Protein AF-A0A3G9K0V0-F1 (afdb_monomer_lite)

Sequence (78 aa):
MQPNLTNDLNHILAHTKDLWEELRGQRIFITGGTGFFGCWLLESFIWANDQLDLKASARKSILDGILDIIRDHKPIFF

Radius of gyration: 12.82 Å; chains: 1; bounding box: 23×34×32 Å

Organism: NCBI:txid213615

Structure (mmCIF, N/CA/C/O backbone):
data_AF-A0A3G9K0V0-F1
#
_entry.id   AF-A0A3G9K0V0-F1
#
loop_
_atom_site.group_PDB
_atom_site.id
_atom_site.type_symbol
_atom_site.label_atom_id
_atom_site.label_alt_id
_atom_site.label_comp_id
_atom_site.label_asym_id
_atom_site.label_entity_id
_atom_site.label_seq_id
_atom_site.pdbx_PDB_ins_code
_atom_site.Cartn_x
_atom_site.Cartn_y
_atom_site.Cartn_z
_atom_site.occupancy
_atom_site.B_iso_or_equiv
_atom_site.auth_seq_id
_atom_site.auth_comp_id
_atom_site.auth_asym_id
_atom_site.auth_atom_id
_atom_site.pdbx_PDB_model_num
ATOM 1 N N . MET A 1 1 ? 12.677 -5.607 -22.770 1.00 46.09 1 MET A N 1
ATOM 2 C CA . MET A 1 1 ? 11.306 -5.416 -22.252 1.00 46.09 1 MET A CA 1
ATOM 3 C C . MET A 1 1 ? 11.399 -4.409 -21.125 1.00 46.09 1 MET A C 1
ATOM 5 O O . MET A 1 1 ? 12.158 -4.668 -20.204 1.00 46.09 1 MET A O 1
ATOM 9 N N . GLN A 1 2 ? 10.742 -3.252 -21.222 1.00 52.41 2 GLN A N 1
ATOM 10 C CA . GLN A 1 2 ? 10.642 -2.358 -20.064 1.00 52.41 2 GLN A CA 1
ATOM 11 C C . GLN A 1 2 ? 9.797 -3.055 -18.988 1.00 52.41 2 GLN A C 1
ATOM 13 O O . GLN A 1 2 ? 8.757 -3.620 -19.342 1.00 52.41 2 GLN A O 1
ATOM 18 N N . PRO A 1 3 ? 10.218 -3.054 -17.714 1.00 56.34 3 PRO A N 1
ATOM 19 C CA . PRO A 1 3 ? 9.333 -3.457 -16.635 1.00 56.34 3 PRO A CA 1
ATOM 20 C C . PRO A 1 3 ? 8.170 -2.463 -16.613 1.00 56.34 3 PRO A C 1
ATOM 22 O O . PRO A 1 3 ? 8.355 -1.256 -16.470 1.00 56.34 3 PRO A O 1
ATOM 25 N N . ASN A 1 4 ? 6.972 -2.965 -16.895 1.00 78.44 4 ASN A N 1
ATOM 26 C CA . ASN A 1 4 ? 5.749 -2.191 -16.756 1.00 78.44 4 ASN A CA 1
ATOM 27 C C . ASN A 1 4 ? 5.439 -2.119 -15.256 1.00 78.44 4 ASN A C 1
ATOM 29 O O . ASN A 1 4 ? 5.335 -3.171 -14.630 1.00 78.44 4 ASN A O 1
ATOM 33 N N . LEU A 1 5 ? 5.252 -0.917 -14.703 1.00 79.19 5 LEU A N 1
ATOM 34 C CA . LEU A 1 5 ? 4.861 -0.699 -13.304 1.00 79.19 5 LEU A CA 1
ATOM 35 C C . LEU A 1 5 ? 3.702 -1.616 -12.879 1.00 79.19 5 LEU A C 1
ATOM 37 O O . LEU A 1 5 ? 3.720 -2.188 -11.795 1.00 79.19 5 LEU A O 1
ATOM 41 N N . THR A 1 6 ? 2.719 -1.829 -13.756 1.00 80.81 6 THR A N 1
ATOM 42 C CA . THR A 1 6 ? 1.598 -2.741 -13.492 1.00 80.81 6 THR A CA 1
ATOM 43 C C . THR A 1 6 ? 2.049 -4.185 -13.263 1.00 80.81 6 THR A C 1
ATOM 45 O O . THR A 1 6 ? 1.489 -4.874 -12.416 1.00 80.81 6 THR A O 1
ATOM 48 N N . ASN A 1 7 ? 3.061 -4.663 -13.991 1.00 85.19 7 ASN A N 1
ATOM 49 C CA . ASN A 1 7 ? 3.586 -6.015 -13.801 1.00 85.19 7 ASN A CA 1
ATOM 50 C C . ASN A 1 7 ? 4.309 -6.142 -12.460 1.00 85.19 7 ASN A C 1
ATOM 52 O O . ASN A 1 7 ? 4.129 -7.152 -11.784 1.00 85.19 7 ASN A O 1
ATOM 56 N N . ASP A 1 8 ? 5.063 -5.119 -12.059 1.00 84.56 8 ASP A N 1
ATOM 57 C CA . ASP A 1 8 ? 5.750 -5.108 -10.766 1.00 84.56 8 ASP A CA 1
ATOM 58 C C . ASP A 1 8 ? 4.742 -5.059 -9.607 1.00 84.56 8 ASP A C 1
ATOM 60 O O . ASP A 1 8 ? 4.846 -5.840 -8.661 1.00 84.56 8 ASP A O 1
ATOM 64 N N . LEU A 1 9 ? 3.699 -4.229 -9.714 1.00 86.19 9 LEU A N 1
ATOM 65 C CA . LEU A 1 9 ? 2.608 -4.169 -8.735 1.00 86.19 9 LEU A CA 1
ATOM 66 C C . LEU A 1 9 ? 1.837 -5.492 -8.647 1.00 86.19 9 LEU A C 1
ATOM 68 O O . LEU A 1 9 ? 1.548 -5.968 -7.549 1.00 86.19 9 LEU A O 1
ATOM 72 N N . ASN A 1 10 ? 1.548 -6.127 -9.785 1.00 87.56 10 ASN A N 1
ATOM 73 C CA . ASN A 1 10 ? 0.924 -7.450 -9.818 1.00 87.56 10 ASN A CA 1
ATOM 74 C C . ASN A 1 10 ? 1.812 -8.521 -9.186 1.00 87.56 10 ASN A C 1
ATOM 76 O O . ASN A 1 10 ? 1.309 -9.382 -8.466 1.00 87.56 10 ASN A O 1
ATOM 80 N N . HIS A 1 11 ? 3.122 -8.467 -9.432 1.00 88.75 11 HIS A N 1
ATOM 81 C CA . HIS A 1 11 ? 4.079 -9.380 -8.823 1.00 88.75 11 HIS A CA 1
ATOM 82 C C . HIS A 1 11 ? 4.083 -9.225 -7.297 1.00 88.75 11 HIS A C 1
ATOM 84 O O . HIS A 1 11 ? 3.886 -10.205 -6.580 1.00 88.75 11 HIS A O 1
ATOM 90 N N . ILE A 1 12 ? 4.204 -7.994 -6.792 1.00 88.56 12 ILE A N 1
ATOM 91 C CA . ILE A 1 12 ? 4.145 -7.706 -5.353 1.00 88.56 12 ILE A CA 1
ATOM 92 C C . ILE A 1 12 ? 2.823 -8.204 -4.767 1.00 88.56 12 ILE A C 1
ATOM 94 O O . ILE A 1 12 ? 2.838 -8.941 -3.781 1.00 88.56 12 ILE A O 1
ATOM 98 N N . LEU A 1 13 ? 1.688 -7.872 -5.389 1.00 89.75 13 LEU A N 1
ATOM 99 C CA . LEU A 1 13 ? 0.362 -8.280 -4.924 1.00 89.75 13 LEU A CA 1
ATOM 100 C C . LEU A 1 13 ? 0.225 -9.805 -4.844 1.00 89.75 13 LEU A C 1
ATOM 102 O O . LEU A 1 13 ? -0.268 -10.322 -3.844 1.00 89.75 13 LEU A O 1
ATOM 106 N N . ALA A 1 14 ? 0.696 -10.531 -5.860 1.00 90.50 14 ALA A N 1
ATOM 107 C CA . ALA A 1 14 ? 0.637 -11.990 -5.891 1.00 90.50 14 ALA A CA 1
ATOM 108 C C . ALA A 1 14 ? 1.441 -12.638 -4.751 1.00 90.50 14 ALA A C 1
ATOM 110 O O . ALA A 1 14 ? 1.029 -13.669 -4.224 1.00 90.50 14 ALA A O 1
ATOM 111 N N . HIS A 1 15 ? 2.556 -12.026 -4.347 1.00 92.25 15 HIS A N 1
ATOM 112 C CA . HIS A 1 15 ? 3.434 -12.549 -3.298 1.00 92.25 15 HIS A CA 1
ATOM 113 C C . HIS A 1 15 ? 3.122 -12.030 -1.888 1.00 92.25 15 HIS A C 1
ATOM 115 O O . HIS A 1 15 ? 3.645 -12.571 -0.918 1.00 92.25 15 HIS A O 1
ATOM 121 N N . THR A 1 16 ? 2.282 -11.000 -1.755 1.00 91.56 16 THR A N 1
ATOM 122 C CA . THR A 1 16 ? 1.987 -10.347 -0.464 1.00 91.56 16 THR A CA 1
ATOM 123 C C . THR A 1 16 ? 0.492 -10.236 -0.168 1.00 91.56 16 THR A C 1
ATOM 125 O O . THR A 1 16 ? 0.101 -9.528 0.753 1.00 91.56 16 THR A O 1
ATOM 128 N N . LYS A 1 17 ? -0.361 -10.946 -0.919 1.00 90.44 17 LYS A N 1
ATOM 129 C CA . LYS A 1 17 ? -1.827 -10.872 -0.811 1.00 90.44 17 LYS A CA 1
ATOM 130 C C . LYS A 1 17 ? -2.339 -10.987 0.628 1.00 90.44 17 LYS A C 1
ATOM 132 O O . LYS A 1 17 ? -3.128 -10.147 1.048 1.00 90.44 17 LYS A O 1
ATOM 137 N N . ASP A 1 18 ? -1.860 -11.981 1.373 1.00 90.81 18 ASP A N 1
ATOM 138 C CA . ASP A 1 18 ? -2.322 -12.246 2.741 1.00 90.81 18 ASP A CA 1
ATOM 139 C C . ASP A 1 18 ? -2.028 -11.071 3.689 1.00 90.81 18 ASP A C 1
ATOM 141 O O . ASP A 1 18 ? -2.853 -10.741 4.534 1.00 90.81 18 ASP A O 1
ATOM 145 N N . LEU A 1 19 ? -0.909 -10.363 3.486 1.00 91.06 19 LEU A N 1
ATOM 146 C CA . LEU A 1 19 ? -0.564 -9.166 4.260 1.00 91.06 19 LEU A CA 1
ATOM 147 C C . LEU A 1 19 ? -1.553 -8.019 4.005 1.00 91.06 19 LEU A C 1
ATOM 149 O O . LEU A 1 19 ? -1.925 -7.291 4.922 1.00 91.06 19 LEU A O 1
ATOM 153 N N . TRP A 1 20 ? -1.983 -7.841 2.755 1.00 92.06 20 TRP A N 1
ATOM 154 C CA . TRP A 1 20 ? -2.946 -6.797 2.407 1.00 92.06 20 TRP A CA 1
ATOM 155 C C . TRP A 1 20 ? -4.340 -7.094 2.961 1.00 92.06 20 TRP A C 1
ATOM 157 O O . TRP A 1 20 ? -5.039 -6.172 3.379 1.00 92.06 20 TRP A O 1
ATOM 167 N N . GLU A 1 21 ? -4.734 -8.366 3.016 1.00 91.44 21 GLU A N 1
ATOM 168 C CA . GLU A 1 21 ? -6.006 -8.786 3.614 1.00 91.44 21 GLU A CA 1
ATOM 169 C C . GLU A 1 21 ? -6.116 -8.401 5.097 1.00 91.44 21 GLU A C 1
ATOM 171 O O . GLU A 1 21 ? -7.189 -7.996 5.545 1.00 91.4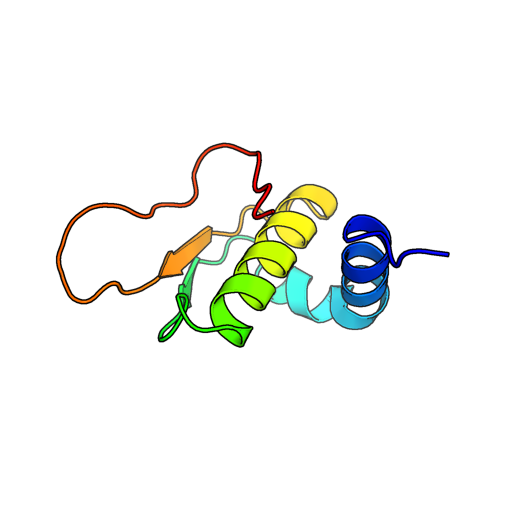4 21 GLU A O 1
ATOM 176 N N . GLU A 1 22 ? -5.014 -8.416 5.852 1.00 92.12 22 GLU A N 1
ATOM 177 C CA . GLU A 1 22 ? -5.002 -7.962 7.253 1.00 92.12 22 GLU A CA 1
ATOM 178 C C . GLU A 1 22 ? -5.352 -6.471 7.406 1.00 92.12 22 GLU A C 1
ATOM 180 O O . GLU A 1 22 ? -5.856 -6.039 8.448 1.00 92.12 22 GLU A O 1
ATOM 185 N N . LEU A 1 23 ? -5.135 -5.673 6.357 1.00 90.12 23 LEU A N 1
ATOM 186 C CA . LEU A 1 23 ? -5.451 -4.246 6.334 1.00 90.12 23 LEU A CA 1
ATOM 187 C C . LEU A 1 23 ? -6.907 -3.954 5.956 1.00 90.12 23 LEU A C 1
ATOM 189 O O . LEU A 1 23 ? -7.305 -2.786 5.942 1.00 90.12 23 LEU A O 1
ATOM 193 N N . ARG A 1 24 ? -7.724 -4.973 5.669 1.00 92.50 24 ARG A N 1
ATOM 194 C CA . ARG A 1 24 ? -9.123 -4.804 5.263 1.00 92.50 24 ARG A CA 1
ATOM 195 C C . ARG A 1 24 ? -9.915 -3.984 6.285 1.00 92.50 24 ARG A C 1
ATOM 197 O O . ARG A 1 24 ? -9.988 -4.312 7.467 1.00 92.50 24 ARG A O 1
ATOM 204 N N . GLY A 1 25 ? -10.514 -2.889 5.820 1.00 91.62 25 GLY A N 1
ATOM 205 C CA . GLY A 1 25 ? -11.265 -1.934 6.640 1.00 91.62 25 GLY A CA 1
ATOM 206 C C . GLY A 1 25 ? -10.419 -1.110 7.621 1.00 91.62 25 GLY A C 1
ATOM 207 O O . GLY A 1 25 ? -10.978 -0.300 8.366 1.00 91.62 25 GLY A O 1
ATOM 208 N N . GLN A 1 26 ? -9.095 -1.287 7.639 1.00 91.25 26 GLN A N 1
ATOM 209 C CA . GLN A 1 26 ? -8.212 -0.627 8.593 1.00 91.25 26 GLN A CA 1
ATOM 210 C C . GLN A 1 26 ? -7.821 0.785 8.153 1.00 91.25 26 GLN A C 1
ATOM 212 O O . GLN A 1 26 ? -7.951 1.190 6.992 1.00 91.25 26 GLN A O 1
ATOM 217 N N . ARG A 1 27 ? -7.319 1.558 9.120 1.00 89.81 27 ARG A N 1
ATOM 218 C CA . ARG A 1 27 ? -6.741 2.884 8.884 1.00 89.81 27 ARG A CA 1
ATOM 219 C C . ARG A 1 27 ? -5.291 2.890 9.332 1.00 89.81 27 ARG A C 1
ATOM 221 O O . ARG A 1 27 ? -5.025 2.776 10.525 1.00 89.81 27 ARG A O 1
ATOM 228 N N . ILE A 1 28 ? -4.372 3.046 8.387 1.00 86.12 28 ILE A N 1
ATOM 229 C CA . ILE A 1 28 ? -2.933 3.052 8.655 1.00 86.12 28 ILE A CA 1
ATOM 230 C C . ILE A 1 28 ? -2.367 4.471 8.595 1.00 86.12 28 ILE A C 1
ATOM 232 O O . ILE A 1 28 ? -2.776 5.296 7.775 1.00 86.12 28 ILE A O 1
ATOM 236 N N . PHE A 1 29 ? -1.419 4.759 9.483 1.00 85.81 29 PHE A N 1
ATOM 237 C CA . PHE A 1 29 ? -0.663 6.006 9.488 1.00 85.81 29 PHE A CA 1
ATOM 238 C C . PHE A 1 29 ? 0.781 5.719 9.089 1.00 85.81 29 PHE A C 1
ATOM 240 O O . PHE A 1 29 ? 1.456 4.923 9.737 1.00 85.81 29 PHE A O 1
ATOM 247 N N . ILE A 1 30 ? 1.240 6.358 8.016 1.00 83.75 30 ILE A N 1
ATOM 248 C CA . ILE A 1 30 ? 2.558 6.137 7.424 1.00 83.75 30 ILE A CA 1
ATOM 249 C C . ILE A 1 30 ? 3.430 7.364 7.695 1.00 83.75 30 ILE A C 1
ATOM 251 O O . ILE A 1 30 ? 3.145 8.477 7.242 1.00 83.75 30 ILE A O 1
ATOM 255 N N . THR A 1 31 ? 4.518 7.160 8.431 1.00 84.56 31 THR A N 1
ATOM 256 C CA . THR A 1 31 ? 5.575 8.160 8.611 1.00 84.56 31 THR A CA 1
ATOM 257 C C . THR A 1 31 ? 6.607 8.024 7.493 1.00 84.56 31 THR A C 1
ATOM 259 O O . THR A 1 31 ? 6.817 6.939 6.957 1.00 84.56 31 THR A O 1
ATOM 262 N N . GLY A 1 32 ? 7.215 9.138 7.072 1.00 80.88 32 GLY A N 1
ATOM 263 C CA . GLY A 1 32 ? 8.177 9.116 5.962 1.00 80.88 32 GLY A CA 1
ATOM 264 C C . GLY A 1 32 ? 7.570 8.720 4.608 1.00 80.88 32 GLY A C 1
ATOM 265 O O . GLY A 1 32 ? 8.303 8.330 3.703 1.00 80.88 32 GLY A O 1
ATOM 266 N N . GLY A 1 33 ? 6.244 8.840 4.447 1.00 80.31 33 GLY A N 1
ATOM 267 C CA . GLY A 1 33 ? 5.513 8.474 3.225 1.00 80.31 33 GLY A CA 1
ATOM 268 C C . GLY A 1 33 ? 5.920 9.246 1.961 1.00 80.31 33 GLY A C 1
ATOM 269 O O . GLY A 1 33 ? 5.465 8.902 0.881 1.00 80.31 33 GLY A O 1
ATOM 270 N N . THR A 1 34 ? 6.754 10.282 2.089 1.00 83.44 34 THR A N 1
ATOM 271 C CA . THR A 1 34 ? 7.322 11.075 0.984 1.00 83.44 34 THR A CA 1
ATOM 272 C C . THR A 1 34 ? 8.702 10.593 0.530 1.00 83.44 34 THR A C 1
ATOM 274 O O . THR A 1 34 ? 9.215 11.067 -0.480 1.00 83.44 34 THR A O 1
ATOM 277 N N . GLY A 1 35 ? 9.335 9.687 1.280 1.00 81.56 35 GLY A N 1
ATOM 278 C CA . GLY A 1 35 ? 10.583 9.056 0.861 1.00 81.56 35 GLY A CA 1
ATOM 279 C C . GLY A 1 35 ? 10.345 8.018 -0.235 1.00 81.56 35 GLY A C 1
ATO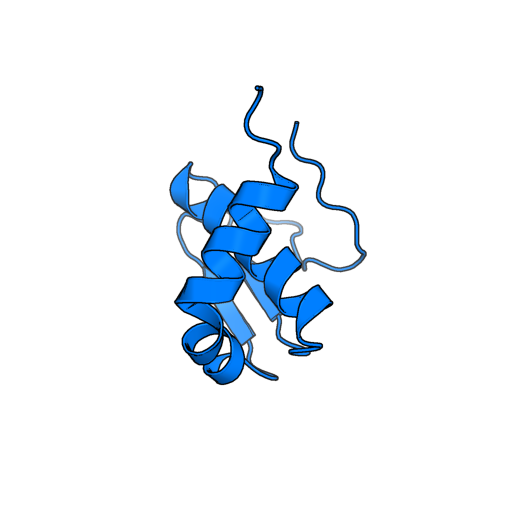M 280 O O . GLY A 1 35 ? 9.220 7.568 -0.436 1.00 81.56 35 GLY A O 1
ATOM 281 N N . PHE A 1 36 ? 11.420 7.576 -0.892 1.00 84.12 36 PHE A N 1
ATOM 282 C CA . PHE A 1 36 ? 11.380 6.559 -1.953 1.00 84.12 36 PHE A CA 1
ATOM 283 C C . PHE A 1 36 ? 10.528 5.329 -1.584 1.00 84.12 36 PHE A C 1
ATOM 285 O O . PHE A 1 36 ? 9.593 4.977 -2.298 1.00 84.12 36 PHE A O 1
ATOM 292 N N . PHE A 1 37 ? 10.800 4.724 -0.423 1.00 85.12 37 PHE A N 1
ATOM 293 C CA . PHE A 1 37 ? 10.038 3.568 0.055 1.00 85.12 37 PHE A CA 1
ATOM 294 C C . PHE A 1 37 ? 8.584 3.919 0.403 1.00 85.12 37 PHE A C 1
ATOM 296 O O . PHE A 1 37 ? 7.685 3.114 0.188 1.00 85.12 37 PHE A O 1
ATOM 303 N N . GLY A 1 38 ? 8.344 5.128 0.915 1.00 86.44 38 GLY A N 1
ATOM 304 C CA . GLY A 1 38 ? 7.012 5.606 1.274 1.00 86.44 38 GLY A CA 1
ATOM 305 C C . GLY A 1 38 ? 6.096 5.759 0.062 1.00 86.44 38 GLY A C 1
ATOM 306 O O . GLY A 1 38 ? 4.971 5.266 0.091 1.00 86.44 38 GLY A O 1
ATOM 307 N N . CYS A 1 39 ? 6.595 6.369 -1.015 1.00 86.94 39 CYS A N 1
ATOM 308 C CA . CYS A 1 39 ? 5.856 6.500 -2.270 1.00 86.94 39 CYS A CA 1
ATOM 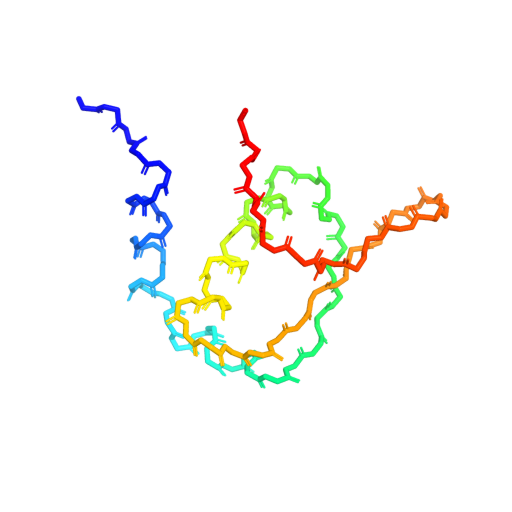309 C C . CYS A 1 39 ? 5.554 5.126 -2.881 1.00 86.94 39 CYS A C 1
ATOM 311 O O . CYS A 1 39 ? 4.397 4.833 -3.171 1.00 86.94 39 CYS A O 1
ATOM 313 N N . TRP A 1 40 ? 6.561 4.250 -2.973 1.00 87.88 40 TRP A N 1
ATOM 314 C CA . TRP A 1 40 ? 6.384 2.880 -3.470 1.00 87.88 40 TRP A CA 1
ATOM 315 C C . TRP A 1 40 ? 5.350 2.082 -2.657 1.00 87.88 40 TRP A C 1
ATOM 317 O O . TRP A 1 40 ? 4.498 1.391 -3.223 1.00 87.88 40 TRP A O 1
ATOM 327 N N . LEU A 1 41 ? 5.388 2.195 -1.324 1.00 88.94 41 LEU A N 1
ATOM 328 C CA . LEU A 1 41 ? 4.439 1.519 -0.440 1.00 88.94 41 LEU A CA 1
ATOM 329 C C . LEU A 1 41 ? 3.017 2.056 -0.632 1.00 88.94 41 LEU A C 1
ATOM 331 O O . LEU A 1 41 ? 2.069 1.276 -0.633 1.00 88.94 41 LEU A O 1
ATOM 335 N N . LEU A 1 42 ? 2.859 3.370 -0.804 1.00 88.94 42 LEU A N 1
ATOM 336 C CA . LEU A 1 42 ? 1.562 3.992 -1.063 1.00 88.94 42 LEU A CA 1
ATOM 337 C C . LEU A 1 42 ? 0.986 3.572 -2.419 1.00 88.94 42 LEU A C 1
ATOM 339 O O . LEU A 1 42 ? -0.198 3.255 -2.490 1.00 88.94 42 LEU A O 1
ATOM 343 N N . GLU A 1 43 ? 1.802 3.512 -3.471 1.00 88.44 43 GLU A N 1
ATOM 344 C CA . GLU A 1 43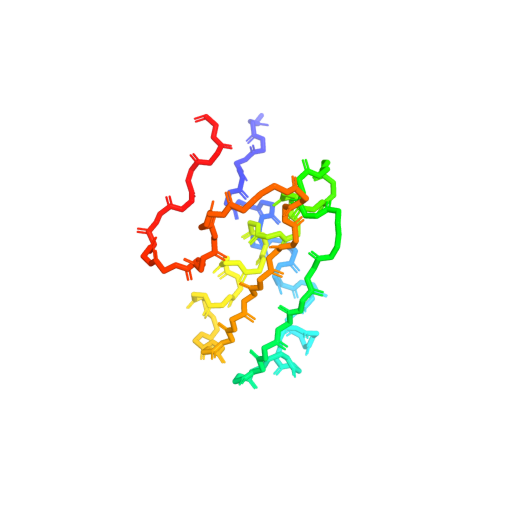 ? 1.380 3.011 -4.786 1.00 88.44 43 GLU A CA 1
ATOM 345 C C . GLU A 1 43 ? 0.948 1.543 -4.718 1.00 88.44 43 GLU A C 1
ATOM 347 O O . GLU A 1 43 ? -0.133 1.189 -5.193 1.00 88.44 43 GLU A O 1
ATOM 352 N N . SER A 1 44 ? 1.742 0.710 -4.040 1.00 89.94 44 SER A N 1
ATOM 353 C CA . SER A 1 44 ? 1.419 -0.699 -3.793 1.00 89.94 44 SER A CA 1
ATOM 354 C C . SER A 1 44 ? 0.126 -0.856 -2.988 1.00 89.94 44 SER A C 1
ATOM 356 O O . SER A 1 44 ? -0.723 -1.674 -3.336 1.00 89.94 44 SER A O 1
ATOM 358 N N . PHE A 1 45 ? -0.062 -0.035 -1.951 1.00 90.69 45 PHE A N 1
ATOM 359 C CA . PHE A 1 45 ? -1.268 -0.027 -1.125 1.00 90.69 45 PHE A CA 1
ATOM 360 C C . PHE A 1 45 ? -2.508 0.375 -1.924 1.00 90.69 45 PHE A C 1
ATOM 362 O O . PHE A 1 45 ? -3.532 -0.293 -1.815 1.00 90.69 45 PHE A O 1
ATOM 369 N N . ILE A 1 46 ? -2.440 1.434 -2.740 1.00 90.12 46 ILE A N 1
ATOM 370 C CA . ILE A 1 46 ? -3.577 1.862 -3.570 1.00 90.12 46 ILE A CA 1
ATOM 371 C C . ILE A 1 46 ? -3.944 0.760 -4.566 1.00 90.12 46 ILE A C 1
ATOM 373 O O . ILE A 1 46 ? -5.125 0.446 -4.710 1.00 90.12 46 ILE A O 1
ATOM 377 N N . TRP A 1 47 ? -2.943 0.147 -5.204 1.00 90.62 47 TRP A N 1
ATOM 378 C CA . TRP A 1 47 ? -3.152 -0.966 -6.127 1.00 90.62 47 TRP A CA 1
ATOM 379 C C . TRP A 1 47 ? -3.817 -2.161 -5.436 1.00 90.62 47 TRP A C 1
ATOM 381 O O . TRP A 1 47 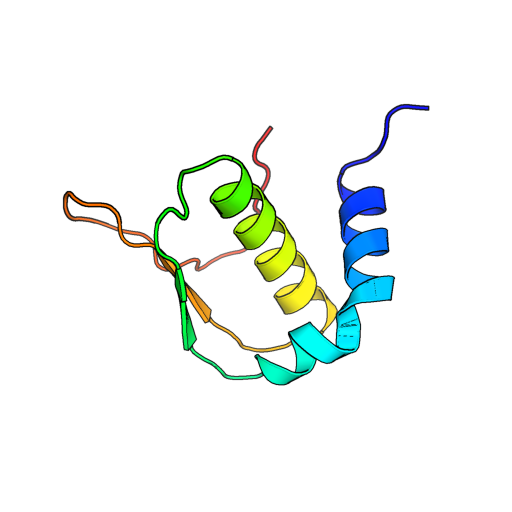? -4.855 -2.636 -5.887 1.00 90.62 47 TRP A O 1
ATOM 391 N N . ALA A 1 48 ? -3.285 -2.617 -4.302 1.00 90.50 48 ALA A N 1
ATOM 392 C CA . ALA A 1 48 ? -3.859 -3.734 -3.553 1.00 90.50 48 ALA A CA 1
ATOM 393 C C . ALA A 1 48 ? -5.273 -3.427 -3.030 1.00 90.50 48 ALA A C 1
ATOM 395 O O . ALA A 1 48 ? -6.154 -4.283 -3.087 1.00 90.50 48 ALA A O 1
ATOM 396 N N . ASN A 1 49 ? -5.508 -2.201 -2.554 1.00 90.31 49 ASN A N 1
ATOM 397 C CA . ASN A 1 49 ? -6.804 -1.763 -2.041 1.00 90.31 49 ASN A CA 1
ATOM 398 C C . ASN A 1 49 ? -7.890 -1.765 -3.124 1.00 90.31 49 ASN A C 1
ATOM 400 O O . ASN A 1 49 ? -9.018 -2.152 -2.825 1.00 90.31 49 ASN A O 1
ATOM 404 N N . ASP A 1 50 ? -7.538 -1.384 -4.356 1.00 90.75 50 ASP A N 1
ATOM 405 C CA . ASP A 1 50 ? -8.407 -1.471 -5.534 1.00 90.75 50 ASP A CA 1
ATOM 406 C C . ASP A 1 50 ? -8.684 -2.928 -5.932 1.00 90.75 50 ASP A C 1
ATOM 408 O O . ASP A 1 50 ? -9.831 -3.361 -6.003 1.00 90.75 50 ASP A O 1
ATOM 412 N N . GLN A 1 51 ? -7.622 -3.714 -6.131 1.00 92.00 51 GLN A N 1
ATOM 413 C CA . GLN A 1 51 ? -7.722 -5.072 -6.671 1.00 92.00 51 GLN A CA 1
ATOM 414 C C . GLN A 1 51 ? -8.391 -6.068 -5.710 1.00 92.00 51 GLN A C 1
ATOM 416 O O . GLN A 1 51 ? -8.971 -7.058 -6.156 1.00 92.00 51 GLN A O 1
ATOM 421 N N . LEU A 1 52 ? -8.312 -5.831 -4.396 1.00 90.56 52 LEU A N 1
ATOM 422 C CA . LEU A 1 52 ? -8.864 -6.716 -3.361 1.00 90.56 52 LEU A CA 1
ATOM 423 C C . LEU A 1 52 ? -10.098 -6.133 -2.641 1.00 90.56 52 LEU A C 1
ATOM 425 O O . LEU A 1 52 ? -10.579 -6.741 -1.677 1.00 90.56 52 LEU A O 1
ATOM 429 N N . ASP A 1 53 ? -10.595 -4.965 -3.071 1.00 93.00 53 ASP A N 1
ATOM 430 C CA . ASP A 1 53 ? -11.674 -4.203 -2.413 1.00 93.00 53 ASP A CA 1
ATOM 431 C C . ASP A 1 53 ? -11.473 -4.129 -0.886 1.00 93.00 53 ASP A C 1
ATOM 433 O O . ASP A 1 53 ? -12.354 -4.474 -0.093 1.00 93.00 53 ASP A O 1
ATOM 437 N N . LEU A 1 54 ? -10.263 -3.767 -0.439 1.00 90.12 54 LEU A N 1
ATOM 438 C CA . LEU A 1 54 ? -9.908 -3.848 0.989 1.00 90.12 54 LEU A CA 1
ATOM 439 C C . LEU A 1 54 ? -10.687 -2.835 1.829 1.00 90.12 54 LEU A C 1
ATOM 441 O O . LEU A 1 54 ? -10.841 -3.034 3.034 1.00 90.12 54 LEU A O 1
ATOM 445 N N . LYS A 1 55 ? -11.174 -1.743 1.226 1.00 91.75 55 LYS A N 1
ATOM 446 C CA . LYS A 1 55 ? -11.818 -0.617 1.934 1.00 91.75 55 LYS A CA 1
ATOM 447 C C . LYS A 1 55 ? -10.931 -0.056 3.054 1.00 91.75 55 LYS A C 1
ATOM 449 O O . LYS A 1 55 ? -11.427 0.461 4.055 1.00 91.75 55 LYS A O 1
ATOM 454 N N . ALA A 1 56 ? -9.619 -0.186 2.888 1.00 89.44 56 ALA A N 1
ATOM 455 C CA . ALA A 1 56 ? -8.611 0.334 3.787 1.00 89.44 56 ALA A CA 1
ATOM 456 C C . ALA A 1 56 ? -8.330 1.808 3.460 1.00 89.44 56 ALA A C 1
ATOM 458 O O . ALA A 1 56 ? -8.609 2.294 2.362 1.00 89.44 56 ALA A O 1
ATOM 459 N N . SER A 1 57 ? -7.755 2.545 4.410 1.00 89.62 57 SER A N 1
ATOM 460 C CA . SER A 1 57 ? -7.310 3.925 4.177 1.00 89.62 57 SER A CA 1
ATOM 461 C C . SER A 1 57 ? -5.939 4.183 4.787 1.00 89.62 57 SER A C 1
ATOM 463 O O . SER A 1 57 ? -5.629 3.683 5.866 1.00 89.62 57 SER A O 1
ATOM 465 N N . ALA A 1 58 ? -5.130 4.995 4.111 1.00 85.94 58 ALA A N 1
ATOM 466 C CA . ALA A 1 58 ? -3.815 5.407 4.581 1.00 85.94 58 ALA A CA 1
ATOM 467 C C . ALA A 1 58 ? -3.751 6.930 4.743 1.00 85.94 58 ALA A C 1
ATOM 469 O O . ALA A 1 58 ? -4.314 7.677 3.939 1.00 85.94 58 ALA A O 1
ATOM 470 N N . ARG A 1 59 ? -3.051 7.399 5.780 1.00 83.06 59 ARG A N 1
ATOM 471 C CA . ARG A 1 59 ? -2.669 8.808 5.943 1.00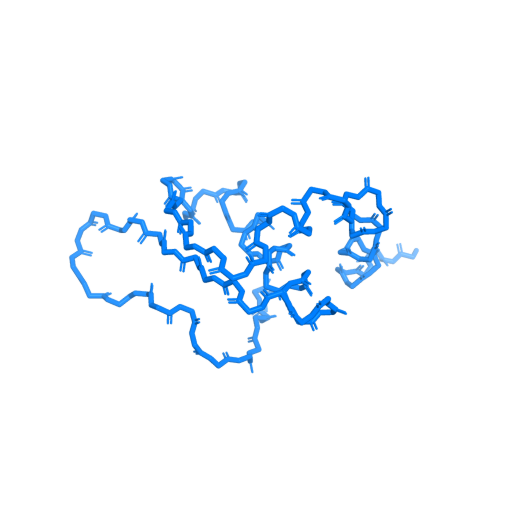 83.06 59 ARG A CA 1
ATOM 472 C C . ARG A 1 59 ? -1.166 8.938 6.102 1.00 83.06 59 ARG A C 1
ATOM 474 O O . ARG A 1 59 ? -0.578 8.213 6.899 1.00 83.06 59 ARG A O 1
ATOM 481 N N . LYS A 1 60 ? -0.566 9.901 5.401 1.00 76.00 60 LYS A N 1
ATOM 482 C CA . LYS A 1 60 ? 0.836 10.278 5.601 1.00 76.00 60 LYS A CA 1
ATOM 483 C C . LYS A 1 60 ? 0.953 11.550 6.431 1.00 76.00 60 LYS A C 1
ATOM 485 O O . LYS A 1 60 ? 0.143 12.463 6.288 1.00 76.00 60 LYS A O 1
ATOM 490 N N . SER A 1 61 ? 1.969 11.612 7.288 1.00 65.50 61 SER A N 1
ATOM 491 C CA . SER A 1 61 ? 2.347 12.856 7.962 1.00 65.50 61 SER A CA 1
ATOM 492 C C . SER A 1 61 ? 3.207 13.694 7.025 1.00 65.50 61 SER A C 1
ATOM 494 O O . SER A 1 61 ? 4.324 13.289 6.708 1.00 65.50 61 SER A O 1
ATOM 496 N N . ILE A 1 62 ? 2.719 14.859 6.614 1.00 64.56 62 ILE A N 1
ATOM 497 C CA . ILE A 1 62 ? 3.576 15.942 6.127 1.00 64.56 62 ILE A CA 1
ATOM 498 C C . ILE A 1 62 ? 3.747 16.867 7.331 1.00 64.56 62 ILE A C 1
ATOM 500 O O . ILE A 1 62 ? 2.754 17.303 7.915 1.00 64.56 62 ILE A O 1
ATOM 504 N N . LEU A 1 63 ? 4.982 17.074 7.789 1.00 51.88 63 LEU A N 1
ATOM 505 C CA . LEU A 1 63 ? 5.252 18.224 8.647 1.00 51.88 63 LEU A CA 1
ATOM 506 C C . LEU A 1 63 ? 5.041 19.443 7.747 1.00 51.88 63 LEU A C 1
ATOM 508 O O . LEU A 1 63 ? 5.708 19.541 6.724 1.00 51.88 63 LEU A O 1
ATOM 512 N N . ASP A 1 64 ? 4.068 20.264 8.128 1.00 48.69 64 ASP A N 1
ATOM 513 C CA . ASP A 1 64 ? 3.448 21.388 7.415 1.00 48.69 64 ASP A CA 1
ATOM 514 C C . ASP A 1 64 ? 2.074 21.036 6.831 1.00 48.69 64 ASP A C 1
ATOM 516 O O . ASP A 1 64 ? 1.894 20.132 6.018 1.00 48.69 64 ASP A O 1
ATOM 520 N N . GLY A 1 65 ? 1.066 21.714 7.384 1.00 49.81 65 GLY A N 1
ATOM 521 C CA . GLY A 1 65 ? -0.338 21.374 7.233 1.00 49.81 65 GLY A CA 1
ATOM 522 C C . GLY A 1 65 ? -0.852 21.453 5.800 1.00 49.81 65 GLY A C 1
ATOM 523 O O . GLY A 1 65 ? -0.356 22.217 4.982 1.00 49.81 65 GLY A O 1
ATOM 524 N N . ILE A 1 66 ? -1.968 20.743 5.608 1.00 46.47 66 ILE A N 1
ATOM 525 C CA . ILE A 1 66 ? -2.883 20.751 4.458 1.00 46.47 66 ILE A CA 1
ATOM 526 C C . ILE A 1 66 ? -2.666 19.578 3.484 1.00 46.47 66 ILE A C 1
ATOM 528 O O . ILE A 1 66 ? -1.753 19.554 2.674 1.00 46.47 66 ILE A O 1
ATOM 532 N N . LEU A 1 67 ? -3.648 18.666 3.580 1.00 49.06 67 LEU A N 1
ATOM 533 C CA . LEU A 1 67 ? -4.109 17.643 2.634 1.00 49.06 67 LEU A CA 1
ATOM 534 C C . LEU A 1 67 ? -3.156 16.479 2.332 1.00 49.06 67 LEU A C 1
ATOM 536 O O . LEU A 1 67 ? -2.166 16.635 1.644 1.00 49.06 67 LEU A O 1
ATOM 540 N N . ASP A 1 68 ? -3.542 15.287 2.804 1.00 53.62 68 ASP A N 1
ATOM 541 C CA . ASP A 1 68 ? -3.607 14.082 1.965 1.00 53.62 68 ASP A CA 1
ATOM 542 C C . ASP A 1 68 ? -4.485 13.022 2.648 1.00 53.62 68 ASP A C 1
ATOM 544 O O . ASP A 1 68 ? -4.068 12.238 3.504 1.00 53.62 68 ASP A O 1
ATOM 548 N N . ILE A 1 69 ? -5.764 13.044 2.278 1.00 52.31 69 ILE A N 1
ATOM 549 C CA . ILE A 1 69 ? -6.657 11.892 2.373 1.00 52.31 69 ILE A CA 1
ATOM 550 C C . ILE A 1 69 ? -6.666 11.350 0.955 1.00 52.31 69 ILE A C 1
ATOM 552 O O . ILE A 1 69 ? -7.203 12.016 0.076 1.00 52.31 69 ILE A O 1
ATOM 556 N N . ILE A 1 70 ? -6.047 10.192 0.729 1.00 55.50 70 ILE A N 1
ATOM 557 C CA . ILE A 1 70 ? -6.057 9.548 -0.586 1.00 55.50 70 ILE A CA 1
ATOM 558 C C . ILE A 1 70 ? -7.510 9.161 -0.878 1.00 55.50 70 ILE A C 1
ATOM 560 O O . ILE A 1 70 ? -8.022 8.155 -0.388 1.00 55.50 70 ILE A O 1
ATOM 564 N N . ARG A 1 71 ? -8.200 10.047 -1.594 1.00 48.16 71 ARG A N 1
ATOM 565 C CA . ARG A 1 71 ? -9.540 9.879 -2.136 1.00 48.16 71 ARG A CA 1
ATOM 566 C C . ARG A 1 71 ? -9.453 10.244 -3.615 1.00 48.16 71 ARG A C 1
ATOM 568 O O . ARG A 1 71 ? -8.879 11.271 -3.958 1.00 48.16 71 ARG A O 1
ATOM 575 N N . ASP A 1 72 ? -10.058 9.374 -4.410 1.00 49.25 72 ASP A N 1
ATOM 576 C CA . ASP A 1 72 ? -10.152 9.330 -5.869 1.00 49.25 72 ASP A CA 1
ATOM 577 C C . ASP A 1 72 ? -8.941 8.781 -6.633 1.00 49.25 72 ASP A C 1
ATOM 579 O O . ASP A 1 72 ? -7.855 9.347 -6.721 1.00 49.25 72 ASP A O 1
ATOM 583 N N . HIS A 1 73 ? -9.192 7.610 -7.216 1.00 57.62 73 HIS A N 1
ATOM 584 C CA . HIS A 1 73 ? -8.325 6.876 -8.116 1.00 57.62 73 HIS A CA 1
ATOM 585 C C . HIS A 1 73 ? -7.896 7.726 -9.318 1.00 57.62 73 HIS A C 1
ATOM 587 O O . HIS A 1 73 ? -8.687 8.011 -10.215 1.00 57.62 73 HIS A O 1
ATOM 593 N N . LYS A 1 74 ? -6.600 8.029 -9.375 1.00 44.78 74 LYS A N 1
ATOM 594 C CA . LYS A 1 74 ? -5.652 7.505 -10.376 1.00 44.78 74 LYS A CA 1
ATOM 595 C C . LYS A 1 74 ? -4.243 7.921 -9.936 1.00 44.78 74 LYS A C 1
ATOM 597 O O . LYS A 1 74 ? -3.829 9.035 -10.253 1.00 44.78 74 LYS A O 1
ATOM 602 N N . PRO A 1 75 ? -3.488 7.082 -9.204 1.00 48.09 75 PRO A N 1
ATOM 603 C CA . PRO A 1 75 ? -2.078 7.364 -9.016 1.00 48.09 75 PRO A CA 1
ATOM 604 C C . PRO A 1 75 ? -1.356 7.003 -10.319 1.00 48.09 75 PRO A C 1
ATOM 606 O O . PRO A 1 75 ? -1.262 5.839 -10.697 1.00 48.09 75 PRO A O 1
ATOM 609 N N . ILE A 1 76 ? -0.889 8.020 -11.035 1.00 50.66 76 ILE A N 1
ATOM 610 C CA . ILE A 1 76 ? 0.198 7.882 -12.001 1.00 50.66 76 ILE A CA 1
ATOM 611 C C . ILE A 1 76 ? 1.259 8.859 -11.513 1.00 50.66 76 ILE A C 1
ATOM 613 O O . ILE A 1 76 ? 1.202 10.043 -11.830 1.00 50.66 76 ILE A O 1
ATOM 617 N N . PHE A 1 77 ? 2.176 8.385 -10.672 1.00 46.00 77 PHE A N 1
ATOM 618 C CA . PHE A 1 77 ? 3.442 9.075 -10.460 1.00 46.00 77 PHE A CA 1
ATOM 619 C C . PHE A 1 77 ? 4.461 8.492 -11.443 1.00 46.00 77 PHE A C 1
ATOM 621 O O . PHE A 1 77 ? 5.229 7.597 -11.118 1.00 46.00 77 PHE A O 1
ATOM 628 N N . PHE A 1 78 ? 4.397 9.003 -12.673 1.00 43.72 78 PHE A N 1
ATOM 629 C CA . PHE A 1 78 ? 5.514 9.189 -13.599 1.00 43.72 78 PHE A CA 1
ATOM 630 C C . PHE A 1 78 ? 5.239 10.461 -14.398 1.00 43.72 78 PHE A C 1
ATOM 632 O O . PHE A 1 78 ? 4.097 10.595 -14.896 1.00 43.72 78 PHE A O 1
#

Foldseek 3Di:
DPPDPVNVLVVCCVVCVVVLLVQQLHEEEDEPLVDPVNVVVVVSNVSSCVVVVSNGWYDYDDPPDDDDGPDDDDDDPD

Secondary structure (DSSP, 8-state):
----HHHHHHHHHHHHHHHHHHTTT-EEEETTTTSHHHHHHHHHHHHHHHHTT---EEEE--SS-S--B--SS-----

pLDDT: mean 78.01, std 16.75, range [43.72, 93.0]